Protein AF-A0A351NVP5-F1 (afdb_monomer)

Foldseek 3Di:
DDDDPDPDDPPDDDPDDPDDDDDFDDDDDDPVLVVVVVVQVVVDDDSVVVVVVVVVRPD

Radius of gyration: 18.29 Å; Cα contacts (8 Å, |Δi|>4): 12; chains: 1; bounding box: 44×24×41 Å

Sequence (59 aa):
MIYSTTESIPGRETESVVGVVTGNVVQSKHIGRDLMAGLKSIVGGEIRGYTEMLTEARN

Secondary structure (DSSP, 8-state):
----SSSS-TT-------------------HHHHHHHHHHHHH-S--HHHHHHHHHHH-

Solvent-accessible surface area (backbone atoms only — not comparable to full-atom values): 4337 Å² total; per-residue (Å²): 136,91,83,71,98,58,96,72,55,90,99,61,83,84,90,76,86,92,73,90,83,87,86,88,80,88,85,87,81,65,70,73,60,56,56,59,43,57,61,40,64,77,76,60,75,85,54,60,75,55,54,52,46,56,50,63,68,73,108

pLDDT: mean 82.49, std 12.85, range [58.28, 96.94]

Mean predicted aligned error: 7.67 Å

Structure (mmCIF, N/CA/C/O backbone):
data_AF-A0A351NVP5-F1
#
_entry.id   AF-A0A351NVP5-F1
#
loop_
_atom_site.group_PDB
_atom_site.id
_atom_site.type_symbol
_atom_site.label_atom_id
_atom_site.label_alt_id
_atom_site.label_comp_id
_atom_site.label_asym_id
_atom_site.label_entity_id
_atom_site.label_seq_id
_atom_site.pdbx_PDB_ins_code
_atom_site.Cartn_x
_atom_site.Cartn_y
_atom_site.Cartn_z
_atom_site.occupancy
_atom_site.B_iso_or_equiv
_atom_site.auth_seq_id
_atom_site.auth_comp_id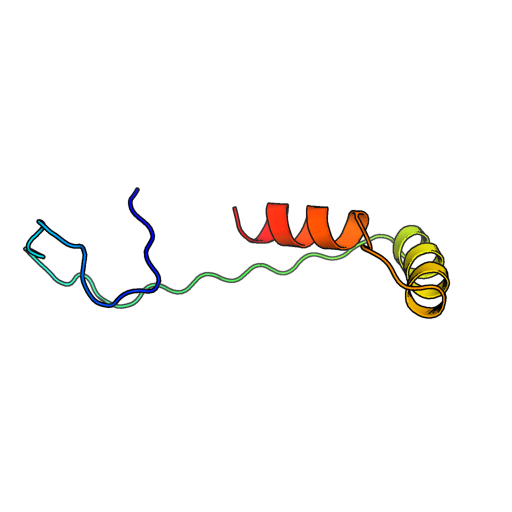
_atom_site.auth_asym_id
_atom_site.auth_atom_id
_atom_site.pdbx_PDB_model_num
ATOM 1 N N . MET A 1 1 ? -14.867 5.011 -1.541 1.00 87.56 1 MET A N 1
ATOM 2 C CA . MET A 1 1 ? -14.431 3.781 -0.846 1.00 87.56 1 MET A CA 1
ATOM 3 C C . MET A 1 1 ? -13.347 4.171 0.144 1.00 87.56 1 MET A C 1
ATOM 5 O O . MET A 1 1 ? -12.555 5.041 -0.195 1.00 87.56 1 MET A O 1
ATOM 9 N N . ILE A 1 2 ? -13.361 3.636 1.366 1.00 91.75 2 ILE A N 1
ATOM 10 C CA . ILE A 1 2 ? -12.300 3.905 2.348 1.00 91.75 2 ILE A CA 1
ATOM 11 C C . ILE A 1 2 ? -11.221 2.848 2.135 1.00 91.75 2 ILE A C 1
ATOM 13 O O . ILE A 1 2 ? -11.524 1.661 2.188 1.00 91.75 2 ILE A O 1
ATOM 17 N N . TYR A 1 3 ? -9.990 3.286 1.894 1.00 92.94 3 TYR A N 1
ATOM 18 C CA . TYR A 1 3 ? -8.819 2.420 1.859 1.00 92.94 3 TYR A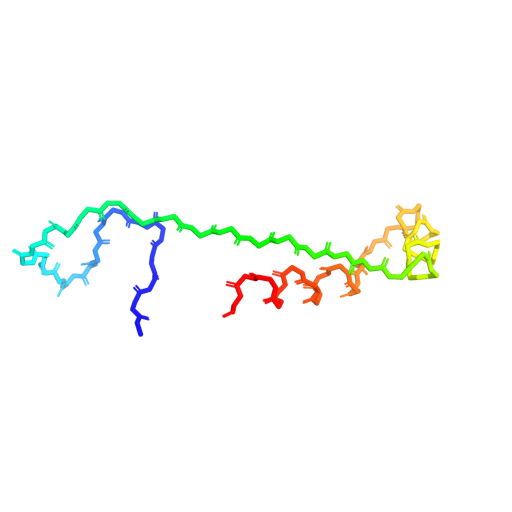 CA 1
ATOM 19 C C . TYR A 1 3 ? -7.949 2.767 3.056 1.00 92.94 3 TYR A C 1
ATOM 21 O O . TYR A 1 3 ? -7.659 3.939 3.294 1.00 92.94 3 TYR A O 1
ATOM 29 N N . SER A 1 4 ? -7.549 1.754 3.808 1.00 95.06 4 SER A N 1
ATOM 30 C CA . SER A 1 4 ? -6.590 1.908 4.888 1.00 95.06 4 SER A CA 1
ATOM 31 C C . SER A 1 4 ? -5.643 0.725 4.885 1.00 95.06 4 SER A C 1
ATOM 33 O O . SER A 1 4 ? -6.035 -0.393 4.564 1.00 95.06 4 SER A O 1
ATOM 35 N N . THR A 1 5 ? -4.397 0.980 5.259 1.00 95.94 5 THR A N 1
ATOM 36 C CA . THR A 1 5 ? -3.419 -0.064 5.574 1.00 95.94 5 THR A CA 1
ATOM 37 C C . THR A 1 5 ? -3.486 -0.474 7.049 1.00 95.94 5 THR A C 1
ATOM 39 O O . THR A 1 5 ? -2.681 -1.289 7.489 1.00 95.94 5 THR A O 1
ATOM 42 N N . THR A 1 6 ? -4.398 0.120 7.829 1.00 95.62 6 THR A N 1
ATOM 43 C CA . THR A 1 6 ? -4.665 -0.232 9.230 1.00 95.62 6 THR A CA 1
ATOM 44 C C . THR A 1 6 ? -5.713 -1.335 9.327 1.00 95.62 6 THR A C 1
ATOM 46 O O . THR A 1 6 ? -6.584 -1.454 8.471 1.00 95.62 6 THR A O 1
ATOM 49 N N . GLU A 1 7 ? -5.655 -2.114 10.405 1.00 93.81 7 GLU A N 1
ATOM 50 C CA . GLU A 1 7 ? -6.600 -3.206 10.671 1.00 93.81 7 GLU A CA 1
ATOM 51 C C . GLU A 1 7 ? -8.036 -2.712 10.929 1.00 93.81 7 GLU A C 1
ATOM 53 O O . GLU A 1 7 ? -9.001 -3.357 10.527 1.00 93.81 7 GLU A O 1
ATOM 58 N N . SER A 1 8 ? -8.187 -1.549 11.568 1.00 95.00 8 SER A N 1
ATOM 59 C CA . SER A 1 8 ? -9.481 -0.948 11.904 1.00 95.00 8 SER A CA 1
ATOM 60 C C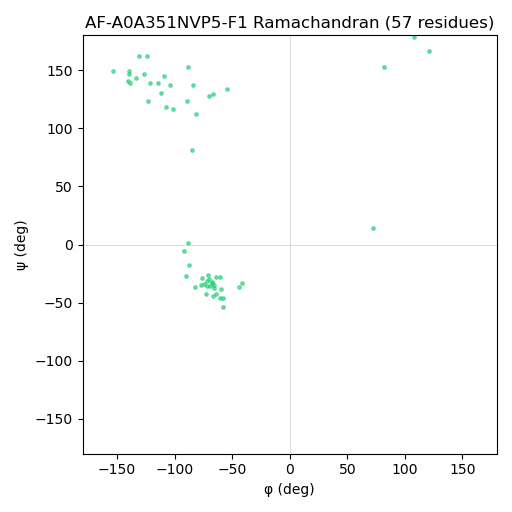 . SER A 1 8 ? -9.556 0.523 11.489 1.00 95.00 8 SER A C 1
ATOM 62 O O . SER A 1 8 ? -8.534 1.172 11.237 1.00 95.00 8 SER A O 1
ATOM 64 N N . ILE A 1 9 ? -10.781 1.054 11.401 1.00 96.31 9 ILE A N 1
ATOM 65 C CA . ILE A 1 9 ? -11.048 2.456 11.062 1.00 96.31 9 ILE A CA 1
ATOM 66 C C . ILE A 1 9 ? -11.525 3.193 12.323 1.00 96.31 9 ILE A C 1
ATOM 68 O O . ILE A 1 9 ? -12.579 2.842 12.855 1.00 96.31 9 ILE A O 1
ATOM 72 N N . PRO A 1 10 ? -10.808 4.227 12.805 1.00 95.50 10 PRO A N 1
ATOM 73 C CA . PRO A 1 10 ? -11.224 4.985 13.983 1.00 95.50 10 PRO A CA 1
ATOM 74 C C . PRO A 1 10 ? -12.645 5.550 13.856 1.00 95.50 10 PRO A C 1
ATOM 76 O O . PRO A 1 10 ? -13.005 6.133 12.831 1.00 95.50 10 PRO A O 1
ATOM 79 N N . GLY A 1 11 ? -13.449 5.390 14.911 1.00 96.44 11 GLY A N 1
ATOM 80 C CA . GLY A 1 11 ? -14.833 5.874 14.954 1.00 96.44 11 GLY A CA 1
ATOM 81 C C . GLY A 1 11 ? -15.820 5.078 14.093 1.00 96.44 11 GLY A C 1
ATOM 82 O O . GLY A 1 11 ? -16.920 5.565 13.838 1.00 96.44 11 GLY A O 1
ATOM 83 N N . ARG A 1 12 ? -15.443 3.883 13.621 1.00 95.88 12 ARG A N 1
ATOM 84 C CA . ARG A 1 12 ? -16.327 2.971 12.885 1.00 95.88 12 ARG A CA 1
ATOM 85 C C . ARG A 1 12 ? -16.201 1.548 13.418 1.00 95.88 12 ARG A C 1
ATOM 87 O O . ARG A 1 12 ? -15.104 1.102 13.737 1.00 95.88 12 ARG A O 1
ATOM 94 N N . GLU A 1 13 ? -17.320 0.833 13.444 1.00 95.75 13 GLU A N 1
ATOM 95 C CA . GLU A 1 13 ? -17.364 -0.600 13.739 1.00 95.75 13 GLU A CA 1
ATOM 96 C C . GLU A 1 13 ? -17.582 -1.395 12.445 1.00 95.75 13 GLU A C 1
ATOM 98 O O . GLU A 1 13 ? -18.370 -1.000 11.582 1.00 95.75 13 GLU A O 1
ATOM 103 N N . THR A 1 14 ? -16.855 -2.502 12.291 1.00 95.12 14 THR A N 1
ATOM 104 C CA . THR A 1 14 ? -16.999 -3.414 11.150 1.00 95.12 14 THR A CA 1
ATOM 105 C C . THR A 1 14 ? -18.176 -4.351 11.401 1.00 95.12 14 THR A C 1
A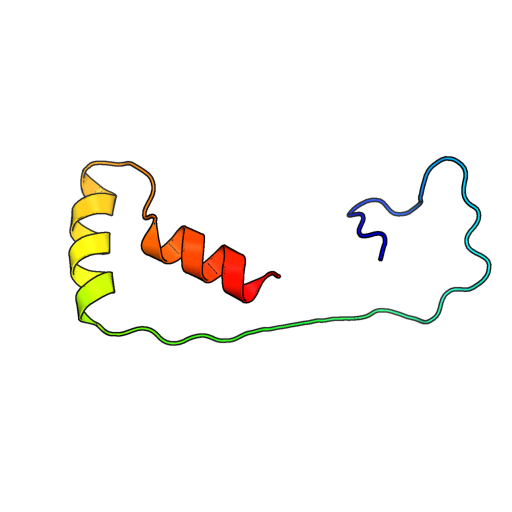TOM 107 O O . THR A 1 14 ? -18.096 -5.215 12.267 1.00 95.12 14 THR A O 1
ATOM 110 N N . GLU A 1 15 ? -19.251 -4.210 10.626 1.00 96.94 15 GLU A N 1
ATOM 111 C CA . GLU A 1 15 ? -20.454 -5.047 10.759 1.00 96.94 15 GLU A CA 1
ATOM 112 C C . GLU A 1 15 ? -20.231 -6.490 10.276 1.00 96.94 15 GLU A C 1
ATOM 114 O O . GLU A 1 15 ? -20.760 -7.438 10.852 1.00 96.94 15 GLU A O 1
ATOM 119 N N . SER A 1 16 ? -19.434 -6.680 9.220 1.00 96.38 16 SER A N 1
ATOM 120 C CA . SER A 1 16 ? -19.128 -8.007 8.681 1.00 96.38 16 SER A CA 1
ATOM 121 C C . SER A 1 16 ? -17.779 -8.054 7.966 1.00 96.38 16 SER A C 1
ATOM 123 O O . SER A 1 16 ? -17.321 -7.070 7.382 1.00 96.38 16 SER A O 1
ATOM 125 N N . VAL A 1 17 ? -17.141 -9.227 8.006 1.00 95.75 17 VAL A N 1
ATOM 126 C CA . VAL A 1 17 ? -15.912 -9.525 7.261 1.00 95.75 17 VAL A CA 1
ATOM 127 C C . VAL A 1 17 ? -16.281 -10.354 6.034 1.00 95.75 17 VAL A C 1
ATOM 129 O O . VAL A 1 17 ? -16.765 -11.474 6.162 1.00 95.75 17 VAL A O 1
ATOM 132 N N . VAL A 1 18 ? -16.038 -9.805 4.842 1.00 96.25 18 VAL A N 1
ATOM 133 C CA . VAL A 1 18 ? -16.430 -10.419 3.554 1.00 96.25 18 VAL A CA 1
ATOM 134 C C . VAL A 1 18 ? -15.319 -11.311 2.965 1.00 96.25 18 VAL A C 1
ATOM 136 O O . VAL A 1 18 ? -15.523 -12.002 1.973 1.00 96.25 18 VAL A O 1
ATOM 139 N N . GLY A 1 19 ? -14.143 -11.338 3.598 1.00 95.31 19 GLY A N 1
ATOM 140 C CA . GLY A 1 19 ? -12.971 -12.097 3.156 1.00 95.31 19 GLY A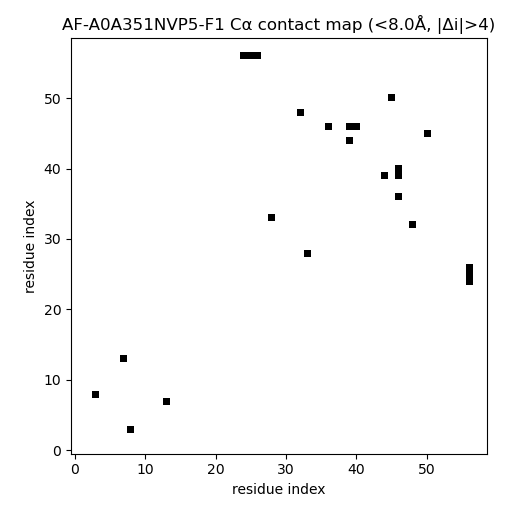 CA 1
ATOM 141 C C . GLY A 1 19 ? -11.856 -11.213 2.592 1.00 95.31 19 GLY A C 1
ATOM 142 O O . GLY A 1 19 ? -11.963 -9.988 2.552 1.00 95.31 19 GLY A O 1
ATOM 143 N N . VAL A 1 20 ? -10.751 -11.846 2.194 1.00 96.12 20 VAL A N 1
ATOM 144 C CA . VAL A 1 20 ? -9.555 -11.166 1.674 1.00 96.12 20 VAL A CA 1
ATOM 145 C C . VAL A 1 20 ? -9.714 -10.886 0.180 1.00 96.12 20 VAL A C 1
ATOM 147 O O . VAL A 1 20 ? -10.130 -11.761 -0.576 1.00 96.12 20 VAL A O 1
ATOM 150 N N . VAL A 1 21 ? -9.325 -9.685 -0.250 1.00 95.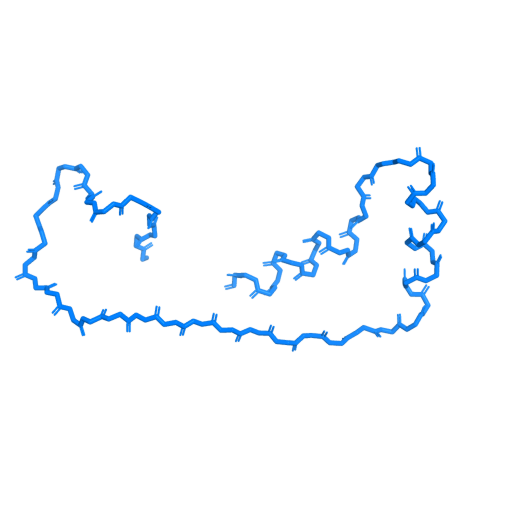25 21 VAL A N 1
ATOM 151 C CA . VAL A 1 21 ? -9.288 -9.285 -1.663 1.00 95.25 21 VAL A CA 1
ATOM 152 C C . VAL A 1 21 ? -7.841 -9.043 -2.083 1.00 95.25 21 VAL A C 1
ATOM 154 O O . VAL A 1 21 ? -7.064 -8.448 -1.337 1.00 95.25 21 VAL A O 1
ATOM 157 N N . THR A 1 22 ? -7.480 -9.490 -3.285 1.00 95.06 22 THR A N 1
ATOM 158 C CA . THR A 1 22 ? -6.173 -9.237 -3.903 1.00 95.06 22 THR A CA 1
ATOM 159 C C . THR A 1 22 ? -6.357 -8.642 -5.298 1.00 95.06 22 THR A C 1
ATOM 161 O O . THR A 1 22 ? -7.321 -8.951 -5.997 1.00 95.06 22 THR A O 1
ATOM 164 N N . GLY A 1 23 ? -5.439 -7.765 -5.702 1.00 92.12 23 GLY A N 1
ATOM 165 C CA . GLY A 1 23 ? -5.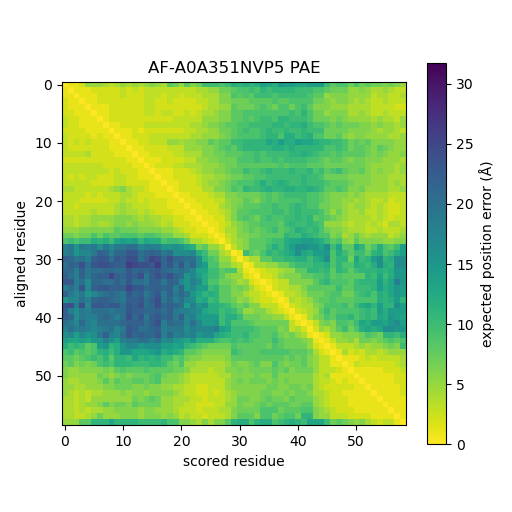426 -7.137 -7.021 1.00 92.12 23 GLY A CA 1
ATOM 166 C C . GLY A 1 23 ? -4.000 -7.070 -7.553 1.00 92.12 23 GLY A C 1
ATOM 167 O O . GLY A 1 23 ? -3.075 -6.798 -6.793 1.00 92.12 23 GLY A O 1
ATOM 168 N N . ASN A 1 24 ? -3.821 -7.349 -8.843 1.00 91.94 24 ASN A N 1
ATOM 169 C CA . ASN A 1 24 ? -2.525 -7.323 -9.519 1.00 91.94 24 ASN A CA 1
ATOM 170 C C . ASN A 1 24 ? -2.681 -6.701 -10.908 1.00 91.94 24 ASN A C 1
ATOM 172 O O . ASN A 1 24 ? -3.716 -6.867 -11.552 1.00 91.94 24 ASN A O 1
ATOM 176 N N . VAL A 1 25 ? -1.628 -6.044 -11.390 1.00 89.38 25 VAL A N 1
ATOM 177 C CA . VAL A 1 25 ? -1.564 -5.469 -12.735 1.00 89.38 25 VAL A CA 1
ATOM 178 C C . VAL A 1 25 ? -0.173 -5.696 -13.317 1.00 89.38 25 VAL A C 1
ATOM 180 O O . VAL A 1 25 ? 0.831 -5.595 -12.613 1.00 89.38 25 VAL A O 1
ATOM 183 N N . VAL A 1 26 ? -0.107 -6.014 -14.608 1.00 85.19 26 VAL A N 1
ATOM 184 C CA . VAL A 1 26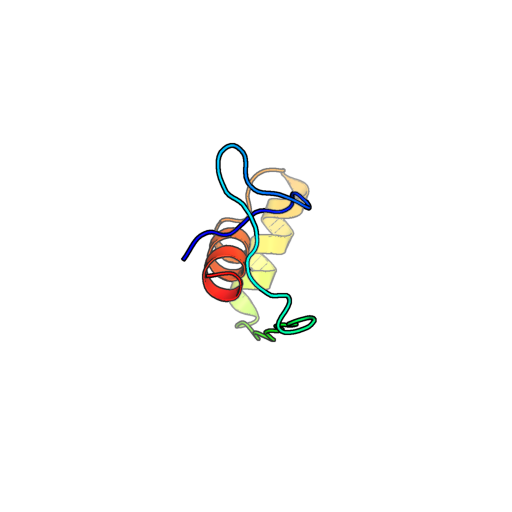 ? 1.149 -6.166 -15.350 1.00 85.19 26 VAL A CA 1
ATOM 185 C C . VAL A 1 26 ? 1.106 -5.204 -16.527 1.00 85.19 26 VAL A C 1
ATOM 187 O O . VAL A 1 26 ? 0.180 -5.253 -17.333 1.00 85.19 26 VAL A O 1
ATOM 190 N N . GLN A 1 27 ? 2.099 -4.324 -16.622 1.00 80.31 27 GLN A N 1
ATOM 191 C CA . GLN A 1 27 ? 2.216 -3.345 -17.702 1.00 80.31 27 GLN A CA 1
ATOM 192 C C . GLN A 1 27 ? 3.544 -3.544 -18.438 1.00 80.31 27 GLN A C 1
ATOM 194 O O . GLN A 1 27 ? 4.577 -3.784 -17.817 1.00 80.31 27 GLN A O 1
ATOM 199 N N . SER A 1 28 ? 3.517 -3.437 -19.768 1.00 73.69 28 SER A N 1
ATOM 200 C CA . SER A 1 28 ? 4.717 -3.403 -20.613 1.00 73.69 28 SER A CA 1
ATOM 201 C C . SER A 1 28 ? 4.897 -1.995 -21.184 1.00 73.69 28 SER A C 1
ATOM 203 O O . SER A 1 28 ? 3.913 -1.308 -21.461 1.00 73.69 28 SER A O 1
ATOM 205 N N . LYS A 1 29 ? 6.143 -1.535 -21.342 1.00 65.62 29 LYS A N 1
ATOM 206 C CA . LYS A 1 29 ? 6.452 -0.239 -21.969 1.00 65.62 29 LYS A CA 1
ATOM 207 C C . LYS A 1 29 ? 7.395 -0.373 -23.159 1.00 65.62 29 LYS A C 1
ATOM 209 O O . LYS A 1 29 ? 8.060 -1.384 -23.356 1.00 65.62 29 LYS A O 1
ATOM 214 N N . HIS A 1 30 ? 7.406 0.684 -23.973 1.00 68.19 30 HIS A N 1
ATOM 215 C CA . HIS A 1 30 ? 8.293 0.848 -25.118 1.00 68.19 30 HIS A CA 1
ATOM 216 C C . HIS A 1 30 ? 9.752 1.069 -24.678 1.00 68.19 30 HIS A C 1
ATOM 218 O O . HIS A 1 30 ? 10.046 2.026 -23.959 1.00 68.19 30 HIS A O 1
ATOM 224 N N . ILE A 1 31 ? 10.658 0.262 -25.241 1.00 60.06 31 ILE A N 1
ATOM 225 C CA . ILE A 1 31 ? 12.128 0.247 -25.061 1.00 60.06 31 ILE A CA 1
ATOM 226 C C . ILE A 1 31 ? 12.789 1.645 -25.022 1.00 60.06 31 ILE A C 1
ATOM 228 O O . ILE A 1 31 ? 13.775 1.856 -24.318 1.00 60.06 31 ILE A O 1
ATOM 232 N N . GLY A 1 32 ? 12.258 2.630 -25.756 1.00 58.28 32 GLY A N 1
ATOM 233 C CA . GLY A 1 32 ? 12.833 3.979 -25.829 1.00 58.28 32 GLY A CA 1
ATOM 234 C C . GLY A 1 32 ? 12.764 4.788 -24.524 1.00 58.28 32 GLY A C 1
ATOM 235 O O . GLY A 1 32 ? 13.676 5.568 -24.244 1.00 58.28 32 GLY A O 1
ATOM 236 N N . ARG A 1 33 ? 11.722 4.599 -23.696 1.00 62.28 33 ARG A N 1
ATOM 237 C CA . ARG A 1 33 ? 11.583 5.304 -22.402 1.00 62.28 33 ARG A CA 1
ATOM 238 C C . ARG A 1 33 ? 12.517 4.705 -21.342 1.00 62.28 33 ARG A C 1
ATOM 240 O O . ARG A 1 33 ? 13.002 5.436 -20.479 1.00 62.28 33 ARG A O 1
ATOM 247 N N . ASP A 1 34 ? 12.828 3.417 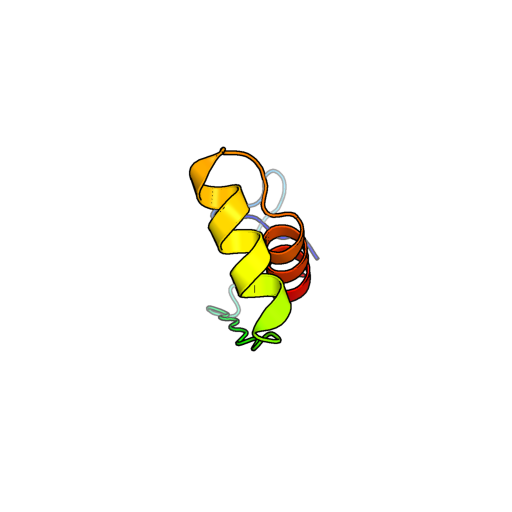-21.473 1.00 65.56 34 ASP A N 1
ATOM 248 C CA . ASP A 1 34 ? 13.680 2.664 -20.548 1.00 65.56 34 ASP A CA 1
ATOM 249 C C . ASP A 1 34 ? 15.166 3.031 -20.706 1.00 65.56 34 ASP A C 1
ATOM 251 O O . ASP A 1 34 ? 15.886 3.147 -19.715 1.00 65.56 34 ASP A O 1
ATOM 255 N N . LEU A 1 35 ? 15.613 3.335 -21.931 1.00 63.66 35 LEU A N 1
ATOM 256 C CA . LEU A 1 35 ? 16.979 3.809 -22.203 1.00 63.66 35 LEU A CA 1
ATOM 257 C C . LEU A 1 35 ? 17.261 5.200 -21.603 1.00 63.66 35 LEU A C 1
ATOM 259 O O . LEU A 1 35 ? 18.295 5.401 -20.965 1.00 63.66 35 LEU A O 1
ATOM 263 N N . MET A 1 36 ? 16.337 6.160 -21.747 1.00 62.84 36 MET A N 1
ATOM 264 C CA . MET A 1 36 ? 16.466 7.486 -21.112 1.00 62.84 36 MET A CA 1
ATOM 265 C C . MET A 1 36 ? 16.367 7.417 -19.583 1.00 62.84 36 MET A C 1
ATOM 267 O O . MET A 1 36 ? 17.018 8.197 -18.884 1.00 62.84 36 MET A O 1
ATOM 271 N N . ALA A 1 37 ? 15.565 6.490 -19.055 1.00 62.66 37 ALA A N 1
ATOM 272 C CA . ALA A 1 37 ? 15.482 6.232 -17.624 1.00 62.66 37 ALA A CA 1
ATOM 273 C C . ALA A 1 37 ? 16.813 5.705 -17.062 1.00 62.66 37 ALA A C 1
ATOM 275 O O . ALA A 1 37 ? 17.258 6.203 -16.030 1.00 62.66 37 ALA A O 1
ATOM 276 N N . GLY A 1 38 ? 17.483 4.790 -17.775 1.00 66.25 38 GLY A N 1
ATOM 277 C CA . GLY A 1 38 ? 18.791 4.255 -17.382 1.00 66.25 38 GLY A CA 1
ATOM 278 C C . GLY A 1 38 ? 19.882 5.325 -17.250 1.00 66.25 38 GLY A C 1
ATOM 279 O O . GLY A 1 38 ? 20.657 5.295 -16.297 1.00 66.25 38 GLY A O 1
ATOM 280 N N . LEU A 1 39 ? 19.895 6.331 -18.135 1.00 64.44 39 LEU A N 1
ATOM 281 C CA . LEU A 1 39 ? 20.799 7.488 -18.018 1.00 64.44 39 LEU A CA 1
ATOM 282 C C . LEU A 1 39 ? 20.490 8.361 -16.789 1.00 64.44 39 LEU A C 1
ATOM 284 O O . LEU A 1 39 ? 21.409 8.859 -16.139 1.00 64.44 39 LEU A O 1
ATOM 288 N N . LYS A 1 40 ? 19.208 8.531 -16.439 1.00 62.72 40 LYS A N 1
ATOM 289 C CA . LYS A 1 40 ? 18.788 9.295 -15.251 1.00 62.72 40 LYS A CA 1
ATOM 290 C C . LYS A 1 40 ? 19.080 8.579 -13.933 1.00 62.72 40 LYS A C 1
ATOM 292 O O . LYS A 1 40 ? 19.368 9.255 -12.948 1.00 62.72 40 LYS A O 1
ATOM 297 N N . SER A 1 41 ? 19.053 7.246 -13.904 1.00 63.19 41 SER A N 1
ATOM 298 C CA . SER A 1 41 ? 19.370 6.467 -12.698 1.00 63.19 41 SER A CA 1
ATOM 299 C C . SER A 1 41 ? 20.793 6.707 -12.182 1.00 63.19 41 SER A C 1
ATOM 301 O O . SER A 1 41 ? 21.017 6.606 -10.982 1.00 63.19 41 SER A O 1
ATOM 303 N N . ILE A 1 42 ? 21.737 7.066 -13.060 1.00 64.56 42 ILE A N 1
ATOM 304 C CA . ILE A 1 42 ? 23.141 7.329 -12.697 1.00 64.56 42 ILE A CA 1
ATOM 305 C C . ILE A 1 42 ? 23.311 8.709 -12.040 1.00 64.56 42 ILE A C 1
ATOM 307 O O . ILE A 1 42 ? 24.128 8.870 -11.139 1.00 64.56 42 ILE A O 1
ATOM 311 N N . VAL A 1 43 ? 22.537 9.705 -12.479 1.00 66.44 43 VAL A N 1
ATOM 312 C CA . VAL A 1 43 ? 22.633 11.101 -12.004 1.00 66.44 43 VAL A CA 1
ATOM 313 C C . VAL A 1 43 ? 21.774 11.337 -10.751 1.00 66.44 43 VAL A C 1
ATOM 315 O O . VAL A 1 43 ? 22.004 12.288 -10.007 1.00 66.44 43 VAL A O 1
ATOM 318 N N . GLY A 1 44 ? 20.820 10.441 -10.483 1.00 67.50 44 GLY A N 1
ATOM 319 C CA . GLY A 1 44 ? 19.873 10.554 -9.380 1.00 67.50 44 GLY A CA 1
ATOM 320 C C . GLY A 1 44 ? 18.687 11.465 -9.716 1.00 67.50 44 GLY A C 1
ATOM 321 O O . GLY A 1 44 ? 18.768 12.370 -10.546 1.00 67.50 44 GLY A O 1
ATOM 322 N N . GLY A 1 45 ? 17.553 11.201 -9.068 1.00 73.88 45 GLY A N 1
ATOM 323 C CA . GLY A 1 45 ? 16.296 11.923 -9.273 1.00 73.88 45 GLY A CA 1
ATOM 324 C C . GLY A 1 45 ? 15.145 11.022 -9.720 1.00 73.88 45 GLY A C 1
ATOM 325 O O . GLY A 1 45 ? 15.329 9.868 -10.104 1.00 73.88 45 GLY A O 1
ATOM 326 N N . GLU A 1 46 ? 13.928 11.556 -9.646 1.00 76.19 46 GLU A N 1
ATOM 327 C CA . GLU A 1 46 ? 12.711 10.816 -9.972 1.00 76.19 46 GLU A CA 1
ATOM 328 C C . GLU A 1 46 ? 12.636 10.467 -11.468 1.00 76.19 46 GLU A C 1
ATOM 330 O O . GLU A 1 46 ? 12.718 11.332 -12.355 1.00 76.19 46 GLU A O 1
ATOM 335 N N . ILE A 1 47 ? 12.385 9.190 -11.763 1.00 80.38 47 ILE A N 1
ATOM 336 C CA . ILE A 1 47 ? 12.037 8.753 -13.112 1.00 80.38 47 ILE A CA 1
ATOM 337 C C . ILE A 1 47 ? 10.530 8.936 -13.292 1.00 80.38 47 ILE A C 1
ATOM 339 O O . ILE A 1 47 ? 9.762 7.983 -13.183 1.00 80.38 47 ILE A O 1
ATOM 343 N N . ARG A 1 48 ? 10.115 10.171 -13.605 1.00 77.44 48 ARG A N 1
ATOM 344 C CA . ARG A 1 48 ? 8.696 10.564 -13.760 1.00 77.44 48 ARG A CA 1
ATOM 345 C C . ARG A 1 48 ? 7.870 9.556 -14.568 1.00 77.44 48 ARG A C 1
ATOM 347 O O . ARG A 1 48 ? 6.739 9.266 -14.216 1.00 77.44 48 ARG A O 1
ATOM 354 N N . GLY A 1 49 ? 8.453 8.946 -15.605 1.00 78.06 49 GLY A N 1
ATOM 355 C CA . GLY A 1 49 ? 7.754 7.949 -16.418 1.00 78.06 49 GLY A CA 1
ATOM 356 C C . GLY A 1 49 ? 7.474 6.597 -15.759 1.00 78.06 49 GLY A C 1
ATOM 357 O O . GLY A 1 49 ? 6.511 5.940 -16.159 1.00 78.06 49 GLY A O 1
ATOM 358 N N . TYR A 1 50 ? 8.270 6.180 -14.775 1.00 77.88 50 TYR A N 1
ATOM 359 C CA . TYR A 1 50 ? 7.943 5.037 -13.921 1.00 77.88 50 TYR A CA 1
ATOM 360 C C . TYR A 1 50 ? 7.001 5.455 -12.791 1.00 77.88 50 TYR A C 1
ATOM 362 O O . TYR A 1 50 ? 6.080 4.708 -12.489 1.00 77.88 50 TYR A O 1
ATOM 370 N N . THR A 1 51 ? 7.148 6.655 -12.224 1.00 83.69 51 THR A N 1
ATOM 371 C CA . THR A 1 51 ? 6.211 7.154 -11.202 1.00 83.69 51 THR A CA 1
ATOM 372 C C . THR A 1 51 ? 4.786 7.265 -11.739 1.00 83.69 51 THR A C 1
ATOM 374 O O . THR A 1 51 ? 3.846 6.802 -11.095 1.00 83.69 51 THR A O 1
ATOM 377 N N . GLU A 1 52 ? 4.620 7.833 -12.936 1.00 85.31 52 GLU A N 1
ATOM 378 C CA . GLU A 1 52 ? 3.336 7.908 -13.642 1.00 85.31 52 GLU A CA 1
ATOM 379 C C . GLU A 1 52 ? 2.764 6.507 -13.873 1.00 85.31 52 GLU A C 1
ATOM 381 O O . GLU A 1 52 ? 1.608 6.263 -13.550 1.00 85.31 52 GLU A O 1
ATOM 386 N N . MET A 1 53 ? 3.601 5.569 -14.340 1.00 85.88 53 MET A N 1
ATOM 387 C CA . MET A 1 53 ? 3.201 4.174 -14.550 1.00 85.88 53 MET A CA 1
ATOM 388 C C . MET A 1 53 ? 2.684 3.541 -13.262 1.00 85.88 53 MET A C 1
ATOM 390 O O . MET A 1 53 ? 1.579 3.029 -13.236 1.00 85.88 53 MET A O 1
ATOM 394 N N . LEU A 1 54 ? 3.466 3.589 -12.183 1.00 86.50 54 LEU A N 1
ATOM 395 C CA . LEU A 1 54 ? 3.098 2.988 -10.902 1.00 86.50 54 LEU A CA 1
ATOM 396 C C . LEU A 1 54 ? 1.855 3.648 -10.297 1.00 86.50 54 LEU A C 1
ATOM 398 O O . LEU A 1 54 ? 1.116 3.016 -9.547 1.00 86.50 54 LEU A O 1
ATOM 402 N N . THR A 1 55 ? 1.623 4.922 -10.607 1.00 88.69 55 THR A N 1
ATOM 403 C CA . THR A 1 55 ? 0.420 5.642 -10.187 1.00 88.69 55 THR A CA 1
ATOM 404 C C . THR A 1 55 ? -0.803 5.184 -10.974 1.00 88.69 55 THR A C 1
ATOM 406 O O . THR A 1 55 ? -1.841 4.965 -10.362 1.00 88.69 55 THR A O 1
ATOM 409 N N . GLU A 1 56 ? -0.677 4.985 -12.284 1.00 86.81 56 GLU A N 1
ATOM 410 C CA . GLU A 1 56 ? -1.732 4.434 -13.145 1.00 86.81 56 GLU A CA 1
ATOM 411 C C . GLU A 1 56 ? -2.005 2.953 -12.856 1.00 86.81 56 GLU A C 1
ATOM 413 O O . GLU A 1 56 ? -3.139 2.511 -12.897 1.00 86.81 56 GLU A O 1
ATOM 418 N N . ALA A 1 57 ? -0.980 2.171 -12.519 1.00 88.19 57 ALA A N 1
ATOM 419 C CA . ALA A 1 57 ? -1.147 0.760 -12.187 1.00 88.19 57 ALA A CA 1
ATOM 420 C C . ALA A 1 57 ? -1.867 0.557 -10.836 1.00 88.19 57 ALA A C 1
ATOM 422 O O . ALA A 1 57 ? -2.517 -0.463 -10.618 1.00 88.19 57 ALA A O 1
ATOM 423 N N . ARG A 1 58 ? -1.716 1.501 -9.901 1.00 88.00 58 ARG A N 1
ATOM 424 C CA . ARG A 1 58 ? -2.243 1.398 -8.531 1.00 88.00 58 ARG A CA 1
ATOM 425 C C . ARG A 1 58 ? -3.661 1.952 -8.366 1.00 88.00 58 ARG A C 1
ATOM 427 O O . ARG A 1 58 ? -4.329 1.537 -7.420 1.00 88.00 58 ARG A O 1
ATOM 434 N N . ASN A 1 59 ? -4.067 2.909 -9.199 1.00 83.56 59 ASN A N 1
ATOM 435 C CA . ASN A 1 59 ? -5.341 3.630 -9.082 1.00 83.56 59 ASN A CA 1
ATOM 436 C C . ASN A 1 59 ? -6.328 3.188 -10.157 1.00 83.56 59 ASN A C 1
ATOM 438 O O . ASN A 1 59 ? -7.531 3.122 -9.826 1.00 83.56 59 ASN A O 1
#